Protein AF-D6TUL8-F1 (afdb_monomer_lite)

pLDDT: mean 93.8, std 6.78, range [58.12, 98.88]

Sequence (169 aa):
MTFDVIVQQMNEYRTACGFFTVQETLQHIGSTNTLLDPFSTLISSSAHIGSGNIFYPGVIIEELGEAYISLGNNNRLYANTMILADGGQILIGDANQFGDGGLTIKANTPGSSITIGNGGRYLLGAQILSHSTVLGKGSQILGAITVQDCILTAGADYRNPDPDLRGVF

Secondary structure (DSSP, 8-state):
--HHHHHHHHHHHHHHTTBPPHHHIIIIITTTSEES-TTT-EEBTT-EE-SS-EE-TT-EEEEESS-EEEE-SS-EE-TTEEEEEESSEEEE-SS-EEESS-EEEEE-STT-EEEE-SS-EEESSEEEE-SEEEE-TT-EEESS-EE-S-EEPP-B-TT-SSGGGBPP-

Radius of gyration: 16.08 Å; chains: 1; bounding box: 47×25×44 Å

InterPro domains:
  IPR011004 Trimeric LpxA-like superfamily [SSF51161] (38-151)

Organism: NCBI:txid485913

Foldseek 3Di:
DDPVVVLVVLQVVLVVQQWHRLVRCCVVVVVFEAEPDSSQETAHPQAAEEGHEHDEGNEYHEEADPEYHHAYYNEYAYHQEYAYEHLEYEAAYENEYHEAQHEEEYNRDNQAYEYYYYQEYAYNCEYEYESYEYHAAQRYDYHNYYHYNYYWYHFDHVPPPDNVRGTDD

Structure (mmCIF, N/CA/C/O backbone):
data_AF-D6TUL8-F1
#
_entry.id   AF-D6TUL8-F1
#
loop_
_atom_site.group_PDB
_atom_site.id
_atom_site.type_symbol
_atom_site.label_atom_id
_atom_site.label_alt_id
_atom_site.label_comp_id
_atom_site.label_asym_id
_atom_site.label_entity_id
_atom_site.label_seq_id
_atom_site.pdbx_PDB_ins_code
_atom_site.Cartn_x
_atom_site.Cartn_y
_atom_site.Cartn_z
_atom_site.occupancy
_atom_site.B_iso_or_equiv
_atom_site.auth_seq_id
_atom_site.auth_comp_id
_atom_site.auth_asym_id
_atom_site.auth_atom_id
_atom_site.pdbx_PDB_model_num
ATOM 1 N N . MET A 1 1 ? -28.333 -10.257 16.819 1.00 72.75 1 MET A N 1
ATOM 2 C CA . MET A 1 1 ? -27.588 -9.007 16.563 1.00 72.75 1 MET A CA 1
ATOM 3 C C . MET A 1 1 ? -28.017 -8.509 15.190 1.00 72.75 1 MET A C 1
ATOM 5 O O . MET A 1 1 ? -28.089 -9.338 14.291 1.00 72.75 1 MET A O 1
ATOM 9 N N . THR A 1 2 ? -28.424 -7.246 15.040 1.00 92.62 2 THR A N 1
ATOM 10 C CA . THR A 1 2 ? -28.809 -6.699 13.723 1.00 92.62 2 THR A CA 1
ATOM 11 C C . THR A 1 2 ? -27.559 -6.394 12.897 1.00 92.62 2 THR A C 1
ATOM 13 O O . THR A 1 2 ? -26.473 -6.252 13.459 1.00 92.62 2 THR A O 1
ATOM 16 N N . PHE A 1 3 ? -27.702 -6.294 11.573 1.00 90.19 3 PHE A N 1
ATOM 17 C CA . PHE A 1 3 ? -26.594 -5.933 10.683 1.00 90.19 3 PHE A CA 1
ATOM 18 C C . PHE A 1 3 ? -25.950 -4.601 11.094 1.00 90.19 3 PHE A C 1
ATOM 20 O O . PHE A 1 3 ? -24.732 -4.521 11.206 1.00 90.19 3 PHE A O 1
ATOM 27 N N . ASP A 1 4 ? -26.763 -3.605 11.450 1.00 93.00 4 ASP A N 1
ATOM 28 C CA . ASP A 1 4 ? -26.274 -2.293 11.886 1.00 93.00 4 ASP A CA 1
ATOM 29 C C . ASP A 1 4 ? -25.413 -2.370 13.150 1.00 93.00 4 ASP A C 1
ATOM 31 O O . ASP A 1 4 ? -24.386 -1.704 13.236 1.00 93.00 4 ASP A O 1
ATOM 35 N N . VAL A 1 5 ? -25.780 -3.227 14.111 1.00 95.00 5 VAL A N 1
ATOM 36 C CA . VAL A 1 5 ? -24.983 -3.430 15.332 1.00 95.00 5 VAL A CA 1
ATOM 37 C C . VAL A 1 5 ? -23.638 -4.081 15.004 1.00 95.00 5 VAL A C 1
ATOM 39 O O . VAL A 1 5 ? -22.625 -3.684 15.570 1.00 95.00 5 VAL A O 1
ATOM 42 N N . ILE A 1 6 ? -23.605 -5.033 14.063 1.00 95.25 6 ILE A N 1
ATOM 43 C CA . ILE A 1 6 ? -22.354 -5.666 13.610 1.00 95.25 6 ILE A CA 1
ATOM 44 C C . ILE A 1 6 ? -21.446 -4.629 12.940 1.00 95.25 6 ILE A C 1
ATOM 46 O O . ILE A 1 6 ? -20.255 -4.566 13.241 1.00 95.25 6 ILE A O 1
ATOM 50 N N . VAL A 1 7 ? -22.000 -3.801 12.048 1.00 95.19 7 VAL A N 1
ATOM 51 C CA . VAL A 1 7 ? -21.232 -2.764 11.345 1.00 95.19 7 VAL A CA 1
ATOM 52 C C . VAL A 1 7 ? -20.711 -1.711 12.316 1.00 95.19 7 VAL A C 1
ATOM 54 O O . VAL A 1 7 ? -19.551 -1.317 12.222 1.00 95.19 7 VAL A O 1
ATOM 57 N N . GLN A 1 8 ? -21.533 -1.299 13.280 1.00 96.88 8 GLN A N 1
ATOM 58 C CA . GLN A 1 8 ? -21.132 -0.354 14.314 1.00 96.88 8 GLN A CA 1
ATOM 59 C C . GLN A 1 8 ? -19.979 -0.902 15.164 1.00 96.88 8 GLN A C 1
ATOM 61 O O . GLN A 1 8 ? -18.962 -0.231 15.320 1.00 96.88 8 GLN A O 1
ATOM 66 N N . GLN A 1 9 ? -20.088 -2.144 15.637 1.00 97.12 9 GLN A N 1
ATOM 67 C CA . GLN A 1 9 ? -19.032 -2.794 16.415 1.00 97.12 9 GLN A CA 1
ATOM 68 C C . GLN A 1 9 ? -17.730 -2.943 15.606 1.00 97.12 9 GLN A C 1
ATOM 70 O O . GLN A 1 9 ? -16.638 -2.705 16.114 1.00 97.12 9 GLN A O 1
ATOM 75 N N . MET A 1 10 ? -17.826 -3.290 14.321 1.00 96.75 10 MET A N 1
ATOM 76 C CA . MET A 1 10 ? -16.666 -3.340 13.427 1.00 96.75 10 MET A CA 1
ATOM 77 C C . MET A 1 10 ? -16.016 -1.959 13.257 1.00 96.75 10 MET A C 1
ATOM 79 O O . MET A 1 10 ? -14.793 -1.855 13.266 1.00 96.75 10 MET A O 1
ATOM 83 N N . ASN A 1 11 ? -16.808 -0.896 13.121 1.00 98.25 11 ASN A N 1
ATOM 84 C CA . ASN A 1 11 ? -16.299 0.470 13.021 1.00 98.25 11 ASN A CA 1
ATOM 85 C C . ASN A 1 11 ? -15.572 0.921 14.293 1.00 98.25 11 ASN A C 1
ATOM 87 O O . ASN A 1 11 ? -14.537 1.580 14.202 1.00 98.25 11 ASN A O 1
ATOM 91 N N . GLU A 1 12 ? -16.063 0.527 15.467 1.00 98.31 12 GLU A N 1
ATOM 92 C CA . GLU A 1 12 ? -15.379 0.765 16.743 1.00 98.31 12 GLU A CA 1
ATOM 93 C C . GLU A 1 12 ? -13.999 0.093 16.768 1.00 98.31 12 GLU A C 1
ATOM 95 O O . GLU A 1 12 ? -13.016 0.718 17.157 1.00 98.31 12 GLU A O 1
ATOM 100 N N . TYR A 1 13 ? -13.880 -1.140 16.264 1.00 98.00 13 TYR A N 1
ATOM 101 C CA . TYR A 1 13 ? -12.580 -1.809 16.148 1.00 98.00 13 TYR A CA 1
ATOM 102 C C . TYR A 1 13 ? -11.649 -1.140 15.138 1.00 98.00 13 TYR A C 1
ATOM 104 O O . TYR A 1 13 ? -10.466 -0.966 15.415 1.00 98.00 13 TYR A O 1
ATOM 112 N N . ARG A 1 14 ? -12.175 -0.724 13.982 1.00 98.38 14 ARG A N 1
ATOM 113 C CA . ARG A 1 14 ? -11.385 -0.041 12.946 1.00 98.38 14 ARG A CA 1
ATOM 114 C C . ARG A 1 14 ? -10.811 1.275 13.463 1.00 98.38 14 ARG A C 1
ATOM 116 O O . ARG A 1 14 ? -9.610 1.499 13.347 1.00 98.38 14 ARG A O 1
ATOM 123 N N . THR A 1 15 ? -11.648 2.093 14.092 1.00 98.38 15 THR A N 1
ATOM 124 C CA . THR A 1 15 ? -11.237 3.389 14.652 1.00 98.38 15 THR A CA 1
ATOM 125 C C . THR A 1 15 ? -10.261 3.238 15.816 1.00 98.38 15 THR A C 1
ATOM 127 O O . THR A 1 15 ? -9.291 3.988 15.886 1.00 98.38 15 THR A O 1
ATOM 130 N N . ALA A 1 16 ? -10.437 2.229 16.678 1.00 98.00 16 ALA A N 1
ATOM 131 C CA . ALA A 1 16 ? -9.479 1.917 17.743 1.00 98.00 16 ALA A CA 1
ATOM 132 C C . ALA A 1 16 ? -8.079 1.547 17.212 1.00 98.00 16 ALA A C 1
ATOM 134 O O . ALA A 1 16 ? -7.087 1.748 17.910 1.00 98.00 16 ALA A O 1
ATOM 135 N N . CYS A 1 17 ? -7.996 1.041 15.979 1.00 97.19 17 CYS A N 1
ATOM 136 C CA . CYS A 1 17 ? -6.748 0.732 15.280 1.00 97.19 17 CYS A CA 1
ATOM 137 C C . CYS A 1 17 ? -6.277 1.850 14.325 1.00 97.19 17 CYS A C 1
ATOM 139 O O . CYS A 1 17 ? -5.332 1.638 13.577 1.00 97.19 17 CYS A O 1
ATOM 141 N N . GLY A 1 18 ? -6.915 3.028 14.318 1.00 97.94 18 GLY A N 1
ATOM 142 C CA . GLY A 1 18 ? -6.514 4.152 13.458 1.00 97.94 18 GLY A CA 1
ATOM 143 C C . GLY A 1 18 ? -6.933 4.032 11.985 1.00 97.94 18 GLY A C 1
ATOM 144 O O . GLY A 1 18 ? -6.461 4.797 11.142 1.00 97.94 18 GLY A O 1
ATOM 145 N N . PHE A 1 19 ? -7.821 3.094 11.652 1.00 98.69 19 PHE A N 1
ATOM 146 C CA . PHE A 1 19 ? -8.390 2.956 10.312 1.00 98.69 19 PHE A CA 1
ATOM 147 C C . PHE A 1 19 ? -9.669 3.776 10.152 1.00 98.69 19 PHE A C 1
ATOM 149 O O . PHE A 1 19 ? -10.425 3.974 11.105 1.00 98.69 19 PHE A O 1
ATOM 156 N N . PHE A 1 20 ? -9.976 4.156 8.910 1.00 98.56 20 PHE A N 1
ATOM 157 C CA . PHE A 1 20 ? -11.312 4.630 8.556 1.00 98.56 20 PHE A CA 1
ATOM 158 C C . PHE A 1 20 ? -12.377 3.575 8.884 1.00 98.56 20 PHE A C 1
ATOM 160 O O . PHE A 1 20 ? -12.184 2.378 8.636 1.00 98.56 20 PHE A O 1
ATOM 167 N N . THR A 1 21 ? -13.550 4.014 9.339 1.00 98.50 21 THR A N 1
ATOM 168 C CA . THR A 1 21 ? -14.778 3.201 9.323 1.00 98.50 21 THR A CA 1
ATOM 169 C C . THR A 1 21 ? -15.127 2.751 7.899 1.00 98.50 21 THR A C 1
ATOM 171 O O . THR A 1 21 ? -14.579 3.254 6.913 1.00 98.50 21 THR A O 1
ATOM 174 N N . VAL A 1 22 ? -16.059 1.809 7.743 1.00 97.81 22 VAL A N 1
ATOM 175 C CA . VAL A 1 22 ? -16.507 1.391 6.399 1.00 97.81 22 VAL A CA 1
ATOM 176 C C . VAL A 1 22 ? -17.132 2.559 5.628 1.00 97.81 22 VAL A C 1
ATOM 178 O O . VAL A 1 22 ? -16.857 2.739 4.441 1.00 97.81 22 VAL A O 1
ATOM 181 N N . GLN A 1 23 ? -17.922 3.391 6.306 1.00 97.00 23 GLN A N 1
ATOM 182 C CA . GLN A 1 23 ? -18.573 4.570 5.736 1.00 97.00 23 GLN A CA 1
ATOM 183 C C . GLN A 1 23 ? -17.542 5.616 5.306 1.00 97.00 23 GLN A C 1
ATOM 185 O O . GLN A 1 23 ? -17.596 6.093 4.175 1.00 97.00 23 GLN A O 1
ATOM 190 N N . GLU A 1 24 ? -16.571 5.926 6.165 1.00 98.06 24 GLU A N 1
ATOM 191 C CA . GLU A 1 24 ? -15.481 6.850 5.840 1.00 98.06 24 GLU A CA 1
ATOM 192 C C . GLU A 1 24 ? -14.610 6.319 4.698 1.00 98.06 24 GLU A C 1
ATOM 194 O O . GLU A 1 24 ? -14.243 7.080 3.808 1.00 98.06 24 GLU A O 1
ATOM 199 N N . THR A 1 25 ? -14.340 5.011 4.655 1.00 98.25 25 THR A N 1
ATOM 200 C CA . THR A 1 25 ? -13.596 4.388 3.548 1.00 98.25 25 THR A CA 1
ATOM 201 C C . THR A 1 25 ? -14.329 4.618 2.222 1.00 98.25 25 THR A C 1
ATOM 203 O O . THR A 1 25 ? -13.731 5.058 1.241 1.00 98.25 25 THR A O 1
ATOM 206 N N . LEU A 1 26 ? -15.646 4.399 2.182 1.00 97.75 26 LEU A N 1
ATOM 207 C CA . LEU A 1 26 ? -16.464 4.670 0.995 1.00 97.75 26 LEU A CA 1
ATOM 208 C C . LEU A 1 26 ? -16.513 6.162 0.634 1.00 97.75 26 LEU A C 1
ATOM 210 O O . LEU A 1 26 ? -16.431 6.506 -0.543 1.00 97.75 26 LEU A O 1
ATOM 214 N N . GLN A 1 27 ? -16.628 7.046 1.625 1.00 97.31 27 GLN A N 1
ATOM 215 C CA . GLN A 1 27 ? -16.751 8.486 1.408 1.00 97.31 27 GLN A CA 1
ATOM 216 C C . GLN A 1 27 ? -15.432 9.128 0.952 1.00 97.31 27 GLN A C 1
ATOM 218 O O . GLN A 1 27 ? -15.410 9.880 -0.025 1.00 97.31 27 GLN A O 1
ATOM 223 N N . HIS A 1 28 ? -14.331 8.842 1.645 1.00 96.69 28 HIS A N 1
ATOM 224 C CA . HIS A 1 28 ? -13.034 9.471 1.403 1.00 96.69 28 HIS A CA 1
ATOM 225 C C . HIS A 1 28 ? -12.252 8.779 0.289 1.00 96.69 28 HIS A C 1
ATOM 227 O O . HIS A 1 28 ? -11.661 9.458 -0.545 1.00 96.69 28 HIS A O 1
ATOM 233 N N . ILE A 1 29 ? -12.279 7.444 0.235 1.00 98.19 29 ILE A N 1
ATOM 234 C CA . ILE A 1 29 ? -11.512 6.676 -0.754 1.00 98.19 29 ILE A CA 1
ATOM 235 C C . ILE A 1 29 ? -12.395 6.304 -1.943 1.00 98.19 29 ILE A C 1
ATOM 237 O O . ILE A 1 29 ? -12.026 6.558 -3.090 1.00 98.19 29 ILE A O 1
ATOM 241 N N . GLY A 1 30 ? -13.582 5.753 -1.683 1.00 97.44 30 GLY A N 1
ATOM 242 C CA . GLY A 1 30 ? -14.505 5.271 -2.718 1.00 97.44 30 GLY A CA 1
ATOM 243 C C . GLY A 1 30 ? -15.099 6.354 -3.627 1.00 97.44 30 GLY A C 1
ATOM 244 O O . GLY A 1 30 ? -15.585 6.037 -4.708 1.00 97.44 30 GLY A O 1
ATOM 245 N N . SER A 1 31 ? -15.035 7.634 -3.245 1.00 97.06 31 SER A N 1
ATOM 246 C CA . SER A 1 31 ? -15.509 8.747 -4.083 1.00 97.06 31 SER A CA 1
ATOM 247 C C . SER A 1 31 ? -14.638 9.003 -5.318 1.00 97.06 31 SER A C 1
ATOM 249 O O . SER A 1 31 ? -15.126 9.542 -6.310 1.00 97.06 31 SER A O 1
ATOM 251 N N . THR A 1 32 ? -13.361 8.609 -5.277 1.00 98.25 32 THR A N 1
ATOM 252 C CA . THR A 1 32 ? -12.398 8.800 -6.379 1.00 98.25 32 THR A CA 1
ATOM 253 C C . THR A 1 32 ? -11.690 7.512 -6.801 1.00 98.25 32 THR A C 1
ATOM 255 O O . THR A 1 32 ? -10.952 7.514 -7.787 1.00 98.25 32 THR A O 1
ATOM 258 N N . ASN A 1 33 ? -11.924 6.404 -6.095 1.00 98.75 33 ASN A N 1
ATOM 259 C CA . ASN A 1 33 ? -11.300 5.106 -6.332 1.00 98.75 33 ASN A CA 1
ATOM 260 C C . ASN A 1 33 ? -12.347 3.989 -6.392 1.00 98.75 33 ASN A C 1
ATOM 262 O O . ASN A 1 33 ? -13.460 4.121 -5.892 1.00 98.75 33 ASN A O 1
ATOM 266 N N . THR A 1 34 ? -11.974 2.847 -6.968 1.00 98.75 34 THR A N 1
ATOM 267 C CA . THR A 1 34 ? -12.827 1.652 -6.984 1.00 98.75 34 THR A CA 1
ATOM 268 C C . THR A 1 34 ? -12.480 0.741 -5.810 1.00 98.75 34 THR A C 1
ATOM 270 O O . THR A 1 34 ? -11.392 0.167 -5.767 1.00 98.75 34 THR A O 1
ATOM 273 N N . LEU A 1 35 ? -13.422 0.571 -4.882 1.00 98.38 35 LEU A N 1
ATOM 274 C CA . LEU A 1 35 ? -13.336 -0.370 -3.763 1.00 98.38 35 LEU A CA 1
ATOM 275 C C . LEU A 1 35 ? -14.216 -1.586 -4.066 1.00 98.38 35 LEU A C 1
ATOM 277 O O . LEU A 1 35 ? -15.439 -1.464 -4.096 1.00 98.38 35 LEU A O 1
ATOM 281 N N . LEU A 1 36 ? -13.612 -2.753 -4.301 1.00 98.12 36 LEU A N 1
ATOM 282 C CA . LEU A 1 36 ? -14.381 -3.968 -4.610 1.00 98.12 36 LEU A CA 1
ATOM 283 C C . LEU A 1 36 ? -14.981 -4.627 -3.361 1.00 98.12 36 LEU A C 1
ATOM 285 O O . LEU A 1 36 ? -15.992 -5.315 -3.464 1.00 98.12 36 LEU A O 1
ATOM 289 N N . ASP A 1 37 ? -14.371 -4.403 -2.197 1.00 97.56 37 ASP A N 1
ATOM 290 C CA . ASP A 1 37 ? -14.884 -4.837 -0.900 1.00 97.56 37 ASP A CA 1
ATOM 291 C C . ASP A 1 37 ? -14.429 -3.862 0.207 1.00 97.56 37 ASP A C 1
ATOM 293 O O . ASP A 1 37 ? -13.311 -3.974 0.728 1.00 97.56 37 ASP A O 1
ATOM 297 N N . PRO A 1 38 ? -15.268 -2.875 0.570 1.00 96.25 38 PRO A N 1
ATOM 298 C CA . PRO A 1 38 ? -14.943 -1.903 1.612 1.00 96.25 38 PRO A CA 1
ATOM 299 C C . PRO A 1 38 ? -14.957 -2.505 3.027 1.00 96.25 38 PRO A C 1
ATOM 301 O O . PRO A 1 38 ? -14.414 -1.890 3.940 1.00 96.25 38 PRO A O 1
ATOM 304 N N . PHE A 1 39 ? -15.552 -3.688 3.233 1.00 96.62 39 PHE A N 1
ATOM 305 C CA . PHE A 1 39 ? -15.595 -4.333 4.549 1.00 96.62 39 PHE A CA 1
ATOM 306 C C . PHE A 1 39 ? -14.248 -4.964 4.914 1.00 96.62 39 PHE A C 1
ATOM 308 O O . PHE A 1 39 ? -13.844 -4.903 6.075 1.00 96.62 39 PHE A O 1
ATOM 315 N N . SER A 1 40 ? -13.532 -5.527 3.933 1.00 97.12 40 SER A N 1
ATOM 316 C CA . SER A 1 40 ? -12.211 -6.141 4.147 1.00 97.12 40 SER A CA 1
ATOM 317 C C . SER A 1 40 ? -11.026 -5.213 3.882 1.00 97.12 40 SER A C 1
ATOM 319 O O . SER A 1 40 ? -9.912 -5.526 4.295 1.00 97.12 40 SER A O 1
ATOM 321 N N . THR A 1 41 ? -11.239 -4.081 3.209 1.00 98.06 41 THR A N 1
ATOM 322 C CA . THR A 1 41 ? -10.181 -3.093 2.965 1.00 98.06 41 THR A CA 1
ATOM 323 C C . THR A 1 41 ? -9.943 -2.257 4.224 1.00 98.06 41 THR A C 1
ATOM 325 O O . THR A 1 41 ? -10.891 -1.707 4.787 1.00 98.06 41 THR A O 1
ATOM 328 N N . LEU A 1 42 ? -8.691 -2.139 4.665 1.00 98.69 42 LEU A N 1
ATOM 329 C CA . LEU A 1 42 ? -8.270 -1.331 5.816 1.00 98.69 42 LEU A CA 1
ATOM 330 C C . LEU A 1 42 ? -7.311 -0.242 5.334 1.00 98.69 42 LEU A C 1
ATOM 332 O O . LEU A 1 42 ? -6.304 -0.546 4.704 1.00 98.69 42 LEU A O 1
ATOM 336 N N . ILE A 1 43 ? -7.639 1.023 5.592 1.00 98.69 43 ILE A N 1
ATOM 337 C CA . ILE A 1 43 ? -6.812 2.176 5.217 1.00 98.69 43 ILE A CA 1
ATOM 338 C C . ILE A 1 43 ? -6.755 3.109 6.424 1.00 98.69 43 ILE A C 1
ATOM 340 O O . ILE A 1 43 ? -7.807 3.488 6.950 1.00 98.69 43 ILE A O 1
ATOM 344 N N . SER A 1 44 ? -5.545 3.434 6.885 1.00 98.69 44 SER A N 1
ATOM 345 C CA . SER A 1 44 ? -5.337 4.384 7.981 1.00 98.69 44 SER A CA 1
ATOM 346 C C . SER A 1 44 ? -5.937 5.739 7.637 1.00 98.69 44 SER A C 1
ATOM 348 O O . SER A 1 44 ? -5.835 6.201 6.501 1.00 98.69 44 SER A O 1
ATOM 350 N N . SER A 1 45 ? -6.547 6.398 8.622 1.00 97.88 45 SER A N 1
ATOM 351 C CA . SER A 1 45 ? -7.258 7.660 8.390 1.00 97.88 45 SER A CA 1
ATOM 352 C C . SER A 1 45 ? -6.354 8.818 7.943 1.00 97.88 45 SER A C 1
ATOM 354 O O . SER A 1 45 ? -6.840 9.811 7.408 1.00 97.88 45 SER A O 1
ATOM 356 N N . SER A 1 46 ? -5.046 8.704 8.178 1.00 97.62 46 SER A N 1
ATOM 357 C CA . SER A 1 46 ? -4.009 9.672 7.804 1.00 97.62 46 SER A CA 1
ATOM 358 C C . SER A 1 46 ? -3.287 9.343 6.489 1.00 97.62 46 SER A C 1
ATOM 360 O O . SER A 1 46 ? -2.536 10.186 5.992 1.00 97.62 46 SER A O 1
ATOM 362 N N . ALA A 1 47 ? -3.545 8.174 5.889 1.00 98.31 47 ALA A N 1
ATOM 363 C CA . ALA A 1 47 ? -2.876 7.757 4.663 1.00 98.31 47 ALA A CA 1
ATOM 364 C C . ALA A 1 47 ? -3.304 8.629 3.475 1.00 98.31 47 ALA A C 1
ATOM 366 O O . ALA A 1 47 ? -4.486 8.924 3.275 1.00 98.31 47 ALA A O 1
ATOM 367 N N . HIS A 1 48 ? -2.339 9.010 2.639 1.00 98.56 48 HIS A N 1
ATOM 368 C CA . HIS A 1 48 ? -2.586 9.871 1.486 1.00 98.56 48 HIS A CA 1
ATOM 369 C C . HIS A 1 48 ? -2.809 9.017 0.243 1.00 98.56 48 HIS A C 1
ATOM 371 O O . HIS A 1 48 ? -1.874 8.444 -0.312 1.00 98.56 48 HIS A O 1
ATOM 377 N N . ILE A 1 49 ? -4.060 8.926 -0.200 1.00 98.69 49 ILE A N 1
ATOM 378 C CA . ILE A 1 49 ? -4.455 8.075 -1.323 1.00 98.69 49 ILE A CA 1
ATOM 379 C C . ILE A 1 49 ? -4.858 8.944 -2.513 1.00 98.69 49 ILE A C 1
ATOM 381 O O . ILE A 1 49 ? -5.753 9.783 -2.412 1.00 98.69 49 ILE A O 1
ATOM 385 N N . GLY A 1 50 ? -4.200 8.729 -3.651 1.00 98.62 50 GLY A N 1
ATOM 386 C CA . GLY A 1 50 ? -4.551 9.329 -4.930 1.00 98.62 50 GLY A CA 1
ATOM 387 C C . GLY A 1 50 ? -5.876 8.806 -5.493 1.00 98.62 50 GLY A C 1
ATOM 388 O O . GLY A 1 50 ? -6.658 8.128 -4.828 1.00 98.62 50 GLY A O 1
ATOM 389 N N . SER A 1 51 ? -6.123 9.109 -6.762 1.00 98.81 51 SER A N 1
ATOM 390 C CA . SER A 1 51 ? -7.382 8.820 -7.458 1.00 98.81 51 SER A CA 1
ATOM 391 C C . SER A 1 51 ? -7.245 7.725 -8.520 1.00 98.81 51 SER A C 1
ATOM 393 O O . SER A 1 51 ? -6.150 7.421 -8.997 1.00 98.81 51 SER A O 1
ATOM 395 N N . GLY A 1 52 ? -8.367 7.121 -8.914 1.00 98.75 52 GLY A N 1
ATOM 396 C CA . GLY A 1 52 ? -8.419 6.098 -9.963 1.00 98.75 52 GLY A CA 1
ATOM 397 C C . GLY A 1 52 ? -7.794 4.755 -9.575 1.00 98.75 52 GLY A C 1
ATOM 398 O O . GLY A 1 52 ? -7.656 3.876 -10.425 1.00 98.75 52 GLY A O 1
ATOM 399 N N . ASN A 1 53 ? -7.410 4.573 -8.311 1.00 98.88 53 ASN A N 1
ATOM 400 C CA . ASN A 1 53 ? -6.891 3.309 -7.811 1.00 98.88 53 ASN A CA 1
ATOM 401 C C . ASN A 1 53 ? -8.000 2.249 -7.750 1.00 98.88 53 ASN A C 1
ATOM 403 O O . ASN A 1 53 ? -9.187 2.556 -7.595 1.00 98.88 53 ASN A O 1
ATOM 407 N N . ILE A 1 54 ? -7.602 0.982 -7.844 1.00 98.81 54 ILE A N 1
ATOM 408 C CA . ILE A 1 54 ? -8.494 -0.169 -7.689 1.00 98.81 54 ILE A CA 1
ATOM 409 C C . ILE A 1 54 ? -7.989 -1.022 -6.532 1.00 98.81 54 ILE A C 1
ATOM 411 O O . ILE A 1 54 ? -6.878 -1.554 -6.592 1.00 98.81 54 ILE A O 1
ATOM 415 N N . PHE A 1 55 ? -8.839 -1.190 -5.524 1.00 98.69 55 PHE A N 1
ATOM 416 C CA . PHE A 1 55 ? -8.575 -1.993 -4.337 1.00 98.69 55 PHE A CA 1
ATOM 417 C C . PHE A 1 55 ? -9.400 -3.276 -4.387 1.00 98.69 55 PHE A C 1
ATOM 419 O O . PHE A 1 55 ? -10.635 -3.250 -4.402 1.00 98.69 55 PHE A O 1
ATOM 426 N N . TYR A 1 56 ? -8.704 -4.405 -4.434 1.00 98.50 56 TYR A N 1
ATOM 427 C CA . TYR A 1 56 ? -9.300 -5.725 -4.276 1.00 98.50 56 TYR A CA 1
ATOM 428 C C . TYR A 1 56 ? -9.518 -6.059 -2.791 1.00 98.50 56 TYR A C 1
ATOM 430 O O . TYR A 1 56 ? -8.975 -5.374 -1.924 1.00 98.50 56 TYR A O 1
ATOM 438 N N . PRO A 1 57 ? -10.296 -7.111 -2.480 1.00 97.62 57 PRO A N 1
ATOM 439 C CA . PRO A 1 57 ? -10.552 -7.508 -1.098 1.00 97.62 57 PRO A CA 1
ATOM 440 C C . PRO A 1 57 ? -9.271 -7.778 -0.295 1.00 97.62 57 PRO A C 1
ATOM 442 O O . PRO A 1 57 ? -8.313 -8.352 -0.815 1.00 97.62 57 PRO A O 1
ATOM 445 N N . GLY A 1 58 ? -9.273 -7.400 0.983 1.00 97.12 58 GLY A N 1
ATOM 446 C CA . GLY A 1 58 ? -8.173 -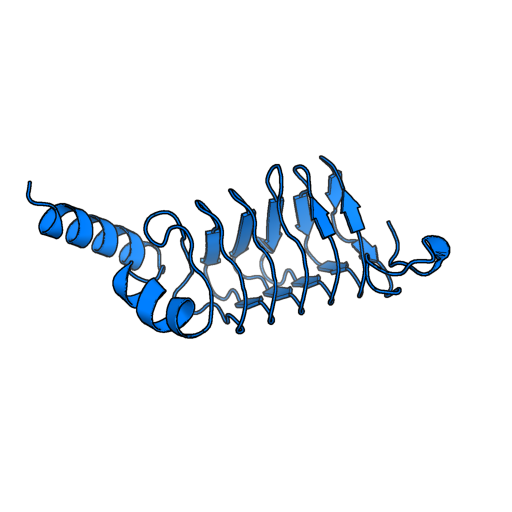7.662 1.917 1.00 97.12 58 GLY A CA 1
ATOM 447 C C . GLY A 1 58 ? -6.916 -6.812 1.705 1.00 97.12 58 GLY A C 1
ATOM 448 O O . GLY A 1 58 ? -5.843 -7.203 2.160 1.00 97.12 58 GLY A O 1
ATOM 449 N N . VAL A 1 59 ? -7.007 -5.685 0.993 1.00 98.56 59 VAL A N 1
ATOM 450 C CA . VAL A 1 59 ? -5.906 -4.711 0.938 1.00 98.56 59 VAL A CA 1
ATOM 451 C C . VAL A 1 59 ? -5.802 -3.964 2.269 1.00 98.56 59 VAL A C 1
ATOM 453 O O . VAL A 1 59 ? -6.809 -3.496 2.804 1.00 98.56 59 VAL A O 1
ATOM 456 N N . ILE A 1 60 ? -4.575 -3.831 2.775 1.00 98.75 60 ILE A N 1
ATOM 457 C CA . ILE A 1 60 ? -4.262 -3.123 4.020 1.00 98.75 60 ILE A CA 1
ATOM 458 C C . ILE A 1 60 ? -3.232 -2.030 3.729 1.00 98.75 60 ILE A C 1
ATOM 460 O O . ILE A 1 60 ? -2.164 -2.312 3.181 1.00 98.75 60 ILE A O 1
ATOM 464 N N . ILE A 1 61 ? -3.551 -0.796 4.111 1.00 98.75 61 ILE A N 1
ATOM 465 C CA . ILE A 1 61 ? -2.639 0.349 4.140 1.00 98.75 61 ILE A CA 1
ATOM 466 C C . ILE A 1 61 ? -2.637 0.892 5.565 1.00 98.75 61 ILE A C 1
ATOM 468 O O . ILE A 1 61 ? -3.640 1.447 6.012 1.00 98.75 61 ILE A O 1
ATOM 472 N N . GLU A 1 62 ? -1.530 0.704 6.273 1.00 98.44 62 GLU A N 1
ATOM 473 C CA . GLU A 1 62 ? -1.440 0.938 7.712 1.00 98.44 62 GLU A CA 1
ATOM 474 C C . GLU A 1 62 ? -0.269 1.859 8.064 1.00 98.44 62 GLU A C 1
ATOM 476 O O . GLU A 1 62 ? 0.888 1.571 7.759 1.00 98.44 62 GLU A O 1
ATOM 481 N N . GLU A 1 63 ? -0.584 2.966 8.727 1.00 97.75 63 GLU A N 1
ATOM 482 C CA . GLU A 1 63 ? 0.365 3.891 9.341 1.00 97.75 63 GLU A CA 1
ATOM 483 C C . GLU A 1 63 ? 0.321 3.741 10.864 1.00 97.75 63 GLU A C 1
ATOM 485 O O . GLU A 1 63 ? -0.746 3.846 11.473 1.00 97.75 63 GLU A O 1
ATOM 490 N N . LEU A 1 64 ? 1.488 3.532 11.477 1.00 94.81 64 LEU A N 1
ATOM 491 C CA . LEU A 1 64 ? 1.682 3.435 12.923 1.00 94.81 64 LEU A CA 1
ATOM 492 C C . LEU A 1 64 ? 2.733 4.451 13.397 1.00 94.81 64 LEU A C 1
ATOM 494 O O . LEU A 1 64 ? 3.760 4.667 12.751 1.00 94.81 64 LEU A O 1
ATOM 498 N N . GLY A 1 65 ? 2.491 5.076 14.551 1.00 89.00 65 GLY A N 1
ATOM 499 C CA . GLY A 1 65 ? 3.383 6.107 15.094 1.00 89.00 65 GLY A CA 1
ATOM 500 C C . GLY A 1 65 ? 3.454 7.354 14.203 1.00 89.00 65 GLY A C 1
ATOM 501 O O . GLY A 1 65 ? 2.454 7.766 13.624 1.00 89.00 65 GLY A O 1
ATOM 502 N N . GLU A 1 66 ? 4.639 7.957 14.081 1.00 89.88 66 GLU A N 1
ATOM 503 C CA . GLU A 1 66 ? 4.895 9.099 13.180 1.00 89.88 66 GLU A CA 1
ATOM 504 C C . GLU A 1 66 ? 5.187 8.641 11.735 1.00 89.88 66 GLU A C 1
ATOM 506 O O . GLU A 1 66 ? 6.099 9.141 11.076 1.00 89.88 66 GLU A O 1
ATOM 511 N N . ALA A 1 67 ? 4.457 7.631 11.256 1.00 96.38 67 ALA A N 1
ATOM 512 C CA . ALA A 1 67 ? 4.610 7.097 9.909 1.00 96.38 67 ALA A CA 1
ATOM 513 C C . ALA A 1 67 ? 3.911 7.950 8.841 1.00 96.38 67 ALA A C 1
ATOM 515 O O . ALA A 1 67 ? 3.001 8.725 9.129 1.00 96.38 67 ALA A O 1
ATOM 516 N N . TYR A 1 68 ? 4.324 7.762 7.585 1.00 97.12 68 TYR A N 1
ATOM 517 C CA . TYR A 1 68 ? 3.695 8.397 6.429 1.00 97.12 68 TYR A CA 1
ATOM 518 C C . TYR A 1 68 ? 3.665 7.471 5.212 1.00 97.12 68 TYR A C 1
ATOM 520 O O . TYR A 1 68 ? 4.693 6.965 4.766 1.00 97.12 68 TYR A O 1
ATOM 528 N N . ILE A 1 69 ? 2.496 7.313 4.611 1.00 98.69 69 ILE A N 1
ATOM 529 C CA . ILE A 1 69 ? 2.235 6.582 3.382 1.00 98.69 69 ILE A CA 1
ATOM 530 C C . ILE A 1 69 ? 1.540 7.524 2.404 1.00 98.69 69 ILE A C 1
ATOM 532 O O . ILE A 1 69 ? 0.481 8.093 2.678 1.00 98.69 69 ILE A O 1
ATOM 536 N N . SER A 1 70 ? 2.118 7.625 1.210 1.00 98.75 70 SER A N 1
ATOM 537 C CA . SER A 1 70 ? 1.470 8.229 0.052 1.00 98.75 70 SER A CA 1
ATOM 538 C C . SER A 1 70 ? 1.413 7.228 -1.091 1.00 98.75 70 SER A C 1
ATOM 540 O O . SER A 1 70 ? 2.429 6.646 -1.472 1.00 98.75 70 SER A O 1
ATOM 542 N N . LEU A 1 71 ? 0.213 7.025 -1.627 1.00 98.81 71 LEU A N 1
ATOM 543 C CA . LEU A 1 71 ? -0.067 6.209 -2.798 1.00 98.81 71 LEU A CA 1
ATOM 544 C C . LEU A 1 71 ? -0.580 7.118 -3.911 1.00 98.81 71 LEU A C 1
ATOM 546 O O . LEU A 1 71 ? -1.600 7.781 -3.745 1.00 98.81 71 LEU A O 1
ATOM 550 N N . GLY A 1 72 ? 0.098 7.114 -5.055 1.00 98.81 72 GLY A N 1
ATOM 551 C CA . GLY A 1 72 ? -0.297 7.871 -6.235 1.00 98.81 72 GLY A CA 1
ATOM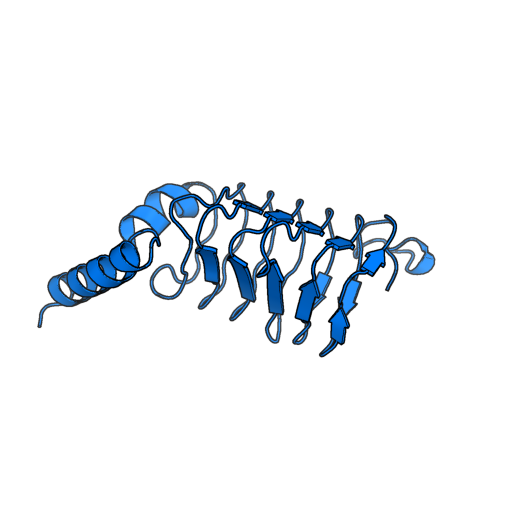 552 C C . GLY A 1 72 ? -1.596 7.380 -6.882 1.00 98.81 72 GLY A C 1
ATOM 553 O O . GLY A 1 72 ? -2.447 6.724 -6.278 1.00 98.81 72 GLY A O 1
ATOM 554 N N . ASN A 1 73 ? -1.763 7.712 -8.155 1.00 98.81 73 ASN A N 1
ATOM 555 C CA . ASN A 1 73 ? -2.990 7.492 -8.908 1.00 98.81 73 ASN A CA 1
ATOM 556 C C . ASN A 1 73 ? -2.949 6.203 -9.731 1.00 98.81 73 ASN A C 1
ATOM 558 O O . ASN A 1 73 ? -1.892 5.748 -10.167 1.00 98.81 73 ASN A O 1
ATOM 562 N N . ASN A 1 74 ? -4.126 5.684 -10.076 1.00 98.75 74 ASN A N 1
ATOM 563 C CA . ASN A 1 74 ? -4.306 4.606 -11.056 1.00 98.75 74 ASN A CA 1
ATOM 564 C C . ASN A 1 74 ? -3.541 3.304 -10.742 1.00 98.75 74 ASN A C 1
ATOM 566 O O . ASN A 1 74 ? -3.266 2.512 -11.645 1.00 98.75 74 ASN A O 1
ATOM 570 N N . ASN A 1 75 ? -3.181 3.071 -9.482 1.00 98.81 75 ASN A N 1
ATOM 571 C CA . ASN A 1 75 ? -2.574 1.827 -9.032 1.00 98.81 75 ASN A CA 1
ATOM 572 C C . ASN A 1 75 ? -3.631 0.724 -8.914 1.00 98.81 75 ASN A C 1
ATOM 574 O O . ASN A 1 75 ? -4.799 0.967 -8.601 1.00 98.81 75 ASN A O 1
ATOM 578 N N . ARG A 1 76 ? -3.206 -0.521 -9.124 1.00 98.69 76 ARG A N 1
ATOM 579 C CA . ARG A 1 76 ? -4.043 -1.704 -8.915 1.00 98.69 76 ARG A CA 1
ATOM 580 C C . ARG A 1 76 ? -3.462 -2.544 -7.790 1.00 98.69 76 ARG A C 1
ATOM 582 O O . ARG A 1 76 ? -2.372 -3.090 -7.938 1.00 98.69 76 ARG A O 1
ATOM 589 N N . LEU A 1 77 ? -4.204 -2.645 -6.694 1.00 98.69 77 LEU A N 1
ATOM 590 C CA . LEU A 1 77 ? -3.830 -3.399 -5.506 1.00 98.69 77 LEU A CA 1
ATOM 591 C C . LEU A 1 77 ? -4.693 -4.653 -5.461 1.00 98.69 77 LEU A C 1
ATOM 593 O O . LEU A 1 77 ? -5.875 -4.586 -5.125 1.00 98.69 77 LEU A O 1
ATOM 597 N N . TYR A 1 78 ? -4.118 -5.785 -5.858 1.00 98.38 78 TYR A N 1
ATOM 598 C CA . TYR A 1 78 ? -4.778 -7.084 -5.785 1.00 98.38 78 TYR A CA 1
ATOM 599 C C . TYR A 1 78 ? -4.867 -7.585 -4.341 1.00 98.38 78 TYR A C 1
ATOM 601 O O . TYR A 1 78 ? -4.239 -7.039 -3.430 1.00 98.38 78 TYR A O 1
ATOM 609 N N . ALA A 1 79 ? -5.659 -8.641 -4.152 1.00 96.75 79 ALA A N 1
ATOM 610 C CA . ALA A 1 79 ? -5.984 -9.166 -2.837 1.00 96.75 79 ALA A CA 1
ATOM 611 C C . ALA A 1 79 ? -4.738 -9.478 -1.996 1.00 96.75 79 ALA A C 1
ATOM 613 O O . ALA A 1 79 ? -3.728 -9.961 -2.517 1.00 96.75 79 ALA A O 1
ATOM 614 N N . ASN A 1 80 ? -4.848 -9.220 -0.691 1.00 93.38 80 ASN A N 1
ATOM 615 C CA . ASN A 1 80 ? -3.790 -9.420 0.305 1.00 93.38 80 ASN A CA 1
ATOM 616 C C . ASN A 1 80 ? -2.508 -8.605 0.042 1.00 93.38 80 ASN A C 1
ATOM 618 O O . ASN A 1 80 ? -1.414 -9.013 0.435 1.00 93.38 80 ASN A O 1
ATOM 622 N N . THR A 1 81 ? -2.622 -7.460 -0.636 1.00 98.31 81 THR A N 1
ATOM 623 C CA . THR A 1 81 ? -1.552 -6.455 -0.651 1.00 98.31 81 THR A CA 1
ATOM 624 C C . THR A 1 81 ? -1.532 -5.741 0.698 1.00 98.31 81 THR A C 1
ATOM 626 O O . THR A 1 81 ? -2.533 -5.140 1.085 1.00 98.31 81 THR A O 1
ATOM 629 N N . MET A 1 82 ? -0.397 -5.784 1.392 1.00 98.38 82 MET A N 1
ATOM 630 C CA . MET A 1 82 ? -0.183 -5.090 2.660 1.00 98.38 82 MET A CA 1
ATOM 631 C C . MET A 1 82 ? 0.935 -4.058 2.516 1.00 98.38 82 MET A C 1
ATOM 633 O O . MET A 1 82 ? 2.055 -4.397 2.128 1.00 98.38 82 MET A O 1
ATOM 637 N N . ILE A 1 83 ? 0.630 -2.812 2.860 1.00 98.50 83 ILE A N 1
ATOM 638 C CA . ILE A 1 83 ? 1.563 -1.686 2.886 1.00 98.50 83 ILE A CA 1
ATOM 639 C C . ILE A 1 83 ? 1.538 -1.135 4.307 1.00 98.50 83 ILE A C 1
ATOM 641 O O . ILE A 1 83 ? 0.506 -0.644 4.752 1.00 98.50 83 ILE A O 1
ATOM 645 N N . LEU A 1 84 ? 2.654 -1.247 5.020 1.00 97.94 84 LEU A N 1
ATOM 646 C CA . LEU A 1 84 ? 2.742 -0.857 6.422 1.00 97.94 84 LEU A CA 1
ATOM 647 C C . LEU A 1 84 ? 3.953 0.038 6.653 1.00 97.94 84 LEU A C 1
ATOM 649 O O . LEU A 1 84 ? 5.084 -0.328 6.327 1.00 97.94 84 LEU A O 1
ATOM 653 N N . ALA A 1 85 ? 3.716 1.184 7.273 1.00 97.31 85 ALA A N 1
ATOM 654 C CA . ALA A 1 85 ? 4.752 2.070 7.768 1.00 97.31 85 ALA A CA 1
ATOM 655 C C . ALA A 1 85 ? 4.606 2.211 9.288 1.00 97.31 85 ALA A C 1
ATOM 657 O O . ALA A 1 85 ? 3.520 2.496 9.781 1.00 97.31 85 ALA A O 1
ATOM 658 N N . ASP A 1 86 ? 5.699 2.006 10.022 1.00 95.19 86 ASP A N 1
ATOM 659 C CA . ASP A 1 86 ? 5.763 2.150 11.481 1.00 95.19 86 ASP A CA 1
ATOM 660 C C . ASP A 1 86 ? 6.984 3.003 11.839 1.00 95.19 86 ASP A C 1
ATOM 662 O O . ASP A 1 86 ? 8.131 2.560 11.716 1.00 95.19 86 ASP A O 1
ATOM 666 N N . GLY A 1 87 ? 6.732 4.280 12.145 1.00 92.31 87 GLY A N 1
ATOM 667 C CA . GLY A 1 87 ? 7.764 5.316 12.295 1.00 92.31 87 GLY A CA 1
ATOM 668 C C . GLY A 1 87 ? 8.614 5.576 11.037 1.00 92.31 87 GLY A C 1
ATOM 669 O O . GLY A 1 87 ? 9.669 6.210 11.127 1.00 92.31 87 GLY A O 1
ATOM 670 N N . GLY A 1 88 ? 8.196 5.052 9.883 1.00 94.81 88 GLY A N 1
ATOM 671 C CA . GLY A 1 88 ? 8.872 5.167 8.592 1.00 94.81 88 GLY A CA 1
ATOM 672 C C . GLY A 1 88 ? 7.995 5.806 7.517 1.00 94.81 88 GLY A C 1
ATOM 673 O O . GLY A 1 88 ? 6.844 6.173 7.755 1.00 94.81 88 GLY A O 1
ATOM 674 N N . GLN A 1 89 ? 8.541 5.920 6.309 1.00 96.75 89 GLN A N 1
ATOM 675 C CA . GLN A 1 89 ? 7.874 6.537 5.170 1.00 96.75 89 GLN A CA 1
ATOM 676 C C . GLN A 1 89 ? 7.798 5.596 3.965 1.00 96.75 89 GLN A C 1
ATOM 678 O O . GLN A 1 89 ? 8.793 4.986 3.578 1.00 96.75 89 GLN A O 1
ATOM 683 N N . ILE A 1 90 ? 6.634 5.531 3.318 1.00 98.44 90 ILE A N 1
ATOM 684 C CA . ILE A 1 90 ? 6.435 4.844 2.040 1.00 98.44 90 ILE A CA 1
ATOM 685 C C . ILE A 1 90 ? 5.839 5.827 1.030 1.00 98.44 90 ILE A C 1
ATOM 687 O O . ILE A 1 90 ? 4.747 6.356 1.223 1.00 98.44 90 ILE A O 1
ATOM 691 N N . LEU A 1 91 ? 6.549 6.060 -0.070 1.00 98.56 91 LEU A N 1
ATOM 692 C CA . LEU A 1 91 ? 6.110 6.903 -1.178 1.00 98.56 91 LEU A CA 1
ATOM 693 C C . LEU A 1 91 ? 5.944 6.042 -2.423 1.00 98.56 91 LEU A C 1
ATOM 695 O O . LEU A 1 91 ? 6.918 5.494 -2.930 1.00 98.56 91 LEU A O 1
ATOM 699 N N . ILE A 1 92 ? 4.722 5.923 -2.925 1.00 98.69 92 ILE A N 1
ATOM 700 C CA . ILE A 1 92 ? 4.399 5.119 -4.101 1.00 98.69 92 ILE A CA 1
ATOM 701 C C . ILE A 1 92 ? 3.832 6.023 -5.185 1.00 98.69 92 ILE A C 1
ATOM 703 O O . ILE A 1 92 ? 2.882 6.769 -4.963 1.00 98.69 92 ILE A O 1
ATOM 707 N N . GLY A 1 93 ? 4.403 5.913 -6.378 1.00 98.56 93 GLY A N 1
ATOM 708 C CA . GLY A 1 93 ? 3.971 6.626 -7.565 1.00 98.56 93 GLY A CA 1
ATOM 709 C C . GLY A 1 93 ? 2.681 6.091 -8.194 1.00 98.56 93 GLY A C 1
ATOM 710 O O . GLY A 1 93 ? 1.839 5.451 -7.562 1.00 98.56 93 GLY A O 1
ATOM 711 N N . ASP A 1 94 ? 2.527 6.371 -9.483 1.00 98.62 94 ASP A N 1
ATOM 712 C CA . ASP A 1 94 ? 1.305 6.099 -10.238 1.00 98.62 94 ASP A CA 1
ATOM 713 C C . ASP A 1 94 ? 1.366 4.791 -11.041 1.00 98.62 94 ASP A C 1
ATOM 715 O O . ASP A 1 94 ? 2.430 4.344 -11.472 1.00 98.62 94 ASP A O 1
ATOM 719 N N . ALA A 1 95 ? 0.194 4.255 -11.381 1.00 98.12 95 ALA A N 1
ATOM 720 C CA . ALA A 1 95 ? 0.006 3.225 -12.404 1.00 98.12 95 ALA A CA 1
ATOM 721 C C . ALA A 1 95 ? 0.774 1.907 -12.175 1.00 98.12 95 ALA A C 1
ATOM 723 O O . ALA A 1 95 ? 1.094 1.194 -13.131 1.00 98.12 95 ALA A O 1
ATOM 724 N N . ASN A 1 96 ? 1.057 1.562 -10.921 1.00 98.06 96 ASN A N 1
ATOM 725 C CA . ASN A 1 96 ? 1.691 0.301 -10.551 1.00 98.06 96 ASN A CA 1
ATOM 726 C C . ASN A 1 96 ? 0.679 -0.848 -10.437 1.00 98.06 96 ASN A C 1
ATOM 728 O O . ASN A 1 96 ? -0.526 -0.646 -10.247 1.00 98.06 96 ASN A O 1
ATOM 732 N N . GLN A 1 97 ? 1.195 -2.075 -10.496 1.00 97.81 97 GLN A N 1
ATOM 733 C CA . GLN A 1 97 ? 0.462 -3.277 -10.102 1.00 97.81 97 GLN A CA 1
ATOM 734 C C . GLN A 1 97 ? 1.115 -3.923 -8.883 1.00 97.81 97 GLN A C 1
ATOM 736 O O . GLN A 1 97 ? 2.308 -4.225 -8.897 1.00 97.81 97 GLN A O 1
ATOM 741 N N . PHE A 1 98 ? 0.305 -4.178 -7.864 1.00 98.19 98 PHE A N 1
ATOM 742 C CA . PHE A 1 98 ? 0.721 -4.759 -6.596 1.00 98.19 98 PHE A CA 1
ATOM 743 C C . PHE A 1 98 ? -0.089 -6.021 -6.307 1.00 98.19 98 PHE A C 1
ATOM 745 O O . PHE A 1 98 ? -1.314 -6.014 -6.446 1.00 98.19 98 PHE A O 1
ATOM 752 N N . GLY A 1 99 ? 0.578 -7.092 -5.888 1.00 94.25 99 GLY A N 1
ATOM 753 C CA . GLY A 1 99 ? -0.080 -8.334 -5.482 1.00 94.25 99 GLY A CA 1
ATOM 754 C C . GLY A 1 99 ? -0.221 -9.345 -6.621 1.00 94.25 99 GLY A C 1
ATOM 755 O O . GLY A 1 99 ? 0.746 -9.626 -7.300 1.00 94.25 99 GLY A O 1
ATOM 756 N N . ASP A 1 100 ? -1.394 -9.951 -6.816 1.00 88.75 100 ASP A N 1
ATOM 757 C CA . ASP A 1 100 ? -1.573 -11.149 -7.666 1.00 88.75 100 ASP A CA 1
ATOM 758 C C . ASP A 1 100 ? -0.741 -12.324 -7.121 1.00 88.75 100 ASP A C 1
ATOM 760 O O . ASP A 1 100 ? 0.314 -12.672 -7.637 1.00 88.75 100 ASP A O 1
ATOM 764 N N . GLY A 1 101 ? -1.167 -12.852 -5.967 1.00 90.00 101 GLY A N 1
ATOM 765 C CA . GLY A 1 101 ? -0.386 -13.783 -5.135 1.00 90.00 101 GLY A CA 1
ATOM 766 C C . GLY A 1 101 ? 0.123 -13.181 -3.817 1.00 90.00 101 GLY A C 1
ATOM 767 O O . GLY A 1 101 ? 0.846 -13.847 -3.083 1.00 90.00 101 GLY A O 1
ATOM 768 N N . GLY A 1 102 ? -0.287 -11.948 -3.501 1.00 91.69 102 GLY A N 1
ATOM 769 C CA . GLY A 1 102 ? 0.103 -11.215 -2.295 1.00 91.69 102 GLY A CA 1
ATOM 770 C C . GLY A 1 102 ? 1.335 -10.333 -2.502 1.00 91.69 102 GLY A C 1
ATOM 771 O O . GLY A 1 102 ? 2.136 -10.549 -3.411 1.00 91.69 102 GLY A O 1
ATOM 772 N N . LEU A 1 103 ? 1.454 -9.308 -1.662 1.00 97.50 103 LEU A N 1
ATOM 773 C CA . LEU A 1 103 ? 2.603 -8.407 -1.592 1.00 97.50 103 LEU A CA 1
ATOM 774 C C . LEU A 1 103 ? 2.700 -7.867 -0.171 1.00 97.50 103 LEU A C 1
ATOM 776 O O . LEU A 1 103 ? 1.685 -7.548 0.445 1.00 97.50 103 LEU A O 1
ATOM 780 N N . THR A 1 104 ? 3.918 -7.720 0.335 1.00 97.88 104 THR A N 1
ATOM 781 C CA . THR A 1 104 ? 4.171 -6.998 1.584 1.00 97.88 104 THR A CA 1
ATOM 782 C C . THR A 1 104 ? 5.200 -5.902 1.357 1.00 97.88 104 THR A C 1
ATOM 784 O O . THR A 1 104 ? 6.301 -6.185 0.902 1.00 97.88 104 THR A O 1
ATOM 787 N N . ILE A 1 105 ? 4.863 -4.666 1.714 1.00 97.94 105 ILE A N 1
ATOM 788 C CA . ILE A 1 105 ? 5.792 -3.534 1.772 1.00 97.94 105 ILE A CA 1
ATOM 789 C C . ILE A 1 105 ? 5.840 -3.058 3.221 1.00 97.94 105 ILE A C 1
ATOM 791 O O . ILE A 1 105 ? 4.794 -2.734 3.783 1.00 97.94 105 ILE A O 1
ATOM 795 N N . LYS A 1 106 ? 7.027 -3.037 3.835 1.00 97.19 106 LYS A N 1
ATOM 796 C CA . LYS A 1 106 ? 7.207 -2.598 5.223 1.00 97.19 106 LYS A CA 1
ATOM 797 C C . LYS A 1 106 ? 8.367 -1.628 5.382 1.00 97.19 106 LYS A C 1
ATOM 799 O O . LYS A 1 106 ? 9.524 -2.014 5.225 1.00 97.19 106 LYS A O 1
ATOM 804 N N . ALA A 1 107 ? 8.030 -0.408 5.786 1.00 95.69 107 ALA A N 1
ATOM 805 C CA . ALA A 1 107 ? 8.948 0.572 6.356 1.00 95.69 107 ALA A CA 1
ATOM 806 C C . ALA A 1 107 ? 8.709 0.604 7.875 1.00 95.69 107 ALA A C 1
ATOM 808 O O . ALA A 1 107 ? 8.047 1.496 8.398 1.00 95.69 107 ALA A O 1
ATOM 809 N N . ASN A 1 108 ? 9.144 -0.452 8.570 1.00 89.31 108 ASN A N 1
ATOM 810 C CA . ASN A 1 108 ? 8.794 -0.731 9.970 1.00 89.31 108 ASN A CA 1
ATOM 811 C C . ASN A 1 108 ? 9.964 -0.545 10.945 1.00 89.31 108 ASN A C 1
ATOM 813 O O . ASN A 1 108 ? 10.070 -1.239 11.957 1.00 89.31 108 ASN A O 1
ATOM 817 N N . THR A 1 109 ? 10.880 0.357 10.605 1.00 86.25 109 THR A N 1
ATOM 818 C CA . THR A 1 109 ? 11.909 0.836 11.529 1.00 86.25 109 THR A CA 1
ATOM 819 C C . THR A 1 109 ? 11.893 2.364 11.539 1.00 86.25 109 THR A C 1
ATOM 821 O O . THR A 1 109 ? 11.708 2.961 10.474 1.00 86.25 109 THR A O 1
ATOM 824 N N . PRO A 1 110 ? 12.093 3.022 12.696 1.00 85.50 110 PRO A N 1
ATOM 825 C CA . PRO A 1 110 ? 12.129 4.478 12.758 1.00 85.50 110 PRO A CA 1
ATOM 826 C C . PRO A 1 110 ? 13.117 5.078 11.752 1.00 85.50 110 PRO A C 1
ATOM 828 O O . PRO A 1 110 ? 14.275 4.659 11.679 1.00 85.50 110 PRO A O 1
ATOM 831 N N . GLY A 1 111 ? 12.648 6.046 10.966 1.00 84.94 111 GLY A N 1
ATOM 832 C CA . GLY A 1 111 ? 13.443 6.699 9.922 1.00 84.94 111 GLY A CA 1
ATOM 833 C C . GLY A 1 111 ? 13.625 5.880 8.641 1.00 84.94 111 GLY A C 1
ATOM 834 O O . GLY A 1 111 ? 14.360 6.317 7.757 1.00 84.94 111 GLY A O 1
ATOM 835 N N . SER A 1 112 ? 12.972 4.718 8.516 1.00 93.50 112 SER A N 1
ATOM 836 C CA . SER A 1 112 ? 12.996 3.964 7.262 1.00 93.50 112 SER A CA 1
ATOM 837 C C . SER A 1 112 ? 12.263 4.686 6.136 1.00 93.50 112 SER A C 1
ATOM 839 O O . SER A 1 112 ? 11.280 5.387 6.370 1.00 93.50 112 SER A O 1
ATOM 841 N N . SER A 1 113 ? 12.729 4.501 4.903 1.00 95.25 113 SER A N 1
ATOM 842 C CA . SER A 1 113 ? 12.126 5.088 3.711 1.00 95.25 113 SER A CA 1
ATOM 843 C C . SER A 1 113 ? 12.073 4.084 2.564 1.00 95.25 113 SER A C 1
ATOM 845 O O . SER A 1 113 ? 13.078 3.477 2.195 1.00 95.25 113 SER A O 1
ATOM 847 N N . ILE A 1 114 ? 10.895 3.918 1.971 1.00 97.50 114 ILE A N 1
ATOM 848 C CA . ILE A 1 114 ? 10.699 3.150 0.743 1.00 97.50 114 ILE A CA 1
ATOM 849 C C . ILE A 1 114 ? 10.072 4.074 -0.291 1.00 97.50 114 ILE A C 1
ATOM 851 O O . ILE A 1 114 ? 8.984 4.603 -0.087 1.00 97.50 114 ILE A O 1
ATOM 855 N N . THR A 1 115 ? 10.742 4.248 -1.425 1.00 97.62 115 THR A N 1
ATOM 856 C CA . THR A 1 115 ? 10.202 4.979 -2.574 1.00 97.62 115 THR A CA 1
ATOM 857 C C . THR A 1 115 ? 10.011 4.027 -3.742 1.00 97.62 115 THR A C 1
ATOM 859 O O . THR A 1 115 ? 10.944 3.340 -4.147 1.00 97.62 115 THR A O 1
ATOM 862 N N . ILE A 1 116 ? 8.811 4.006 -4.309 1.00 97.44 116 ILE A N 1
ATOM 863 C CA . ILE A 1 116 ? 8.447 3.224 -5.485 1.00 97.44 116 ILE A CA 1
ATOM 864 C C . ILE A 1 116 ? 7.967 4.185 -6.569 1.00 97.44 116 ILE A C 1
ATOM 866 O O . ILE A 1 116 ? 7.052 4.975 -6.353 1.00 97.44 116 ILE A O 1
ATOM 870 N N . GLY A 1 117 ? 8.587 4.120 -7.742 1.00 96.94 117 GLY A N 1
ATOM 871 C CA . GLY A 1 117 ? 8.254 4.946 -8.893 1.00 96.94 117 GLY A CA 1
ATOM 872 C C . GLY A 1 117 ? 6.950 4.539 -9.581 1.00 96.94 117 GLY A C 1
ATOM 873 O O . GLY A 1 117 ? 6.125 3.794 -9.056 1.00 96.94 117 GLY A O 1
ATOM 874 N N . ASN A 1 118 ? 6.770 5.047 -10.797 1.00 96.88 118 ASN A N 1
ATOM 875 C CA . ASN A 1 118 ? 5.553 4.823 -11.574 1.00 96.88 118 ASN A CA 1
ATOM 876 C C . ASN A 1 118 ? 5.661 3.566 -12.446 1.00 96.88 118 ASN A C 1
ATOM 878 O O . ASN A 1 118 ? 6.741 3.249 -12.947 1.00 96.88 118 ASN A O 1
ATOM 882 N N . GLY A 1 119 ? 4.525 2.935 -12.739 1.00 95.31 119 GLY A N 1
ATOM 883 C CA . GLY A 1 119 ? 4.409 1.944 -13.810 1.00 95.31 119 GLY A CA 1
ATOM 884 C C . GLY A 1 119 ? 5.267 0.696 -13.614 1.00 95.31 119 GLY A C 1
ATOM 885 O O . GLY A 1 119 ? 5.811 0.190 -14.594 1.00 95.31 119 GLY A O 1
ATOM 886 N N . GLY A 1 120 ? 5.434 0.237 -12.373 1.00 95.00 120 GLY A N 1
ATOM 887 C CA . GLY A 1 120 ? 6.104 -1.009 -11.999 1.00 95.00 120 GLY A CA 1
ATOM 888 C C . GLY A 1 120 ? 5.139 -2.162 -11.696 1.00 95.00 120 GLY A C 1
ATOM 889 O O . GLY A 1 120 ? 3.911 -2.004 -11.719 1.00 95.00 120 GLY A O 1
ATOM 890 N N . ARG A 1 121 ? 5.701 -3.346 -11.423 1.00 94.94 121 ARG A N 1
ATOM 891 C CA . ARG A 1 121 ? 4.951 -4.567 -11.069 1.00 94.94 121 ARG A CA 1
ATOM 892 C C . ARG A 1 121 ? 5.628 -5.324 -9.938 1.00 94.94 121 ARG A C 1
ATOM 894 O O . ARG A 1 121 ? 6.784 -5.711 -10.068 1.00 94.94 121 ARG A O 1
ATOM 901 N N . TYR A 1 122 ? 4.875 -5.597 -8.882 1.00 96.00 122 TYR A N 1
ATOM 902 C CA . TYR A 1 122 ? 5.371 -6.239 -7.665 1.00 96.00 122 TYR A CA 1
ATOM 903 C C . TYR A 1 122 ? 4.426 -7.374 -7.310 1.00 96.00 122 TYR A C 1
ATOM 905 O O . TYR A 1 122 ? 3.401 -7.148 -6.658 1.00 96.00 122 TYR A O 1
ATOM 913 N N . LEU A 1 123 ? 4.711 -8.558 -7.854 1.00 94.31 123 LEU A N 1
ATOM 914 C CA . LEU A 1 123 ? 3.728 -9.632 -7.950 1.00 94.31 123 LEU A CA 1
ATOM 915 C C . LEU A 1 123 ? 4.183 -10.954 -7.342 1.00 94.31 123 LEU A C 1
ATOM 917 O O . LEU A 1 123 ? 5.373 -11.170 -7.124 1.00 94.31 123 LEU A O 1
ATOM 921 N N . LEU A 1 124 ? 3.224 -11.868 -7.159 1.00 92.94 124 LEU A N 1
ATOM 922 C CA . LEU A 1 124 ? 3.459 -13.279 -6.833 1.00 92.94 124 LEU A CA 1
ATOM 923 C C . LEU A 1 124 ? 4.197 -13.498 -5.497 1.00 92.94 124 LEU A C 1
ATOM 925 O O . LEU A 1 124 ? 5.059 -14.372 -5.398 1.00 92.94 124 LEU A O 1
ATOM 929 N N . GLY A 1 125 ? 3.846 -12.726 -4.463 1.00 91.88 125 GLY A N 1
ATOM 930 C CA . GLY A 1 125 ? 4.349 -12.923 -3.099 1.00 91.88 125 GLY A CA 1
ATOM 931 C C . GLY A 1 125 ? 5.627 -12.154 -2.761 1.00 91.88 125 GLY A C 1
ATOM 932 O O . GLY A 1 125 ? 6.302 -12.508 -1.793 1.00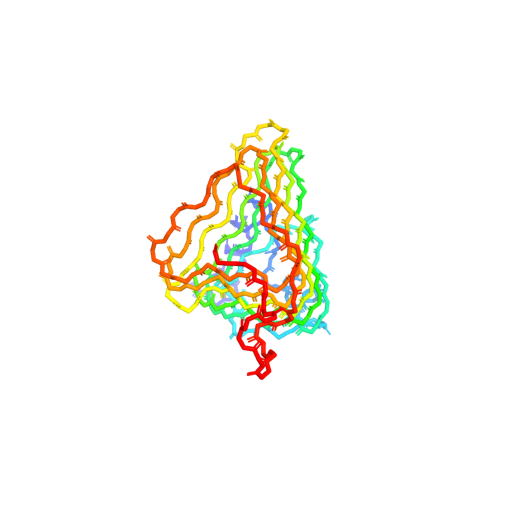 91.88 125 GLY A O 1
ATOM 933 N N . ALA A 1 126 ? 5.969 -11.122 -3.535 1.00 95.12 126 ALA A N 1
ATOM 934 C CA . ALA A 1 126 ? 7.121 -10.272 -3.260 1.00 95.12 126 ALA A CA 1
ATOM 935 C C . ALA A 1 126 ? 7.042 -9.619 -1.864 1.00 95.12 126 ALA A C 1
ATOM 937 O O . ALA A 1 126 ? 5.963 -9.342 -1.326 1.00 95.12 126 ALA A O 1
ATOM 938 N N . GLN A 1 127 ? 8.206 -9.352 -1.280 1.00 96.00 127 GLN A N 1
ATOM 939 C CA . GLN A 1 127 ? 8.346 -8.651 -0.009 1.00 96.00 127 GLN A CA 1
ATOM 940 C C . GLN A 1 127 ? 9.375 -7.537 -0.154 1.00 96.00 127 GLN A C 1
ATOM 942 O O . GLN A 1 127 ? 10.502 -7.788 -0.561 1.00 96.00 127 GLN A O 1
ATOM 947 N N . ILE A 1 128 ? 9.005 -6.313 0.198 1.00 95.44 128 ILE A N 1
ATOM 948 C CA . ILE A 1 128 ? 9.893 -5.152 0.209 1.00 95.44 128 ILE A CA 1
ATOM 949 C C . ILE A 1 128 ? 10.010 -4.719 1.669 1.00 95.44 128 ILE A C 1
ATOM 951 O O . ILE A 1 128 ? 9.076 -4.145 2.227 1.00 95.44 128 ILE A O 1
ATOM 955 N N . LEU A 1 129 ? 11.128 -5.061 2.307 1.00 90.94 129 LEU A N 1
ATOM 956 C CA . LEU A 1 129 ? 11.380 -4.858 3.735 1.00 90.94 129 LEU A CA 1
ATOM 957 C C . LEU A 1 129 ? 12.674 -4.064 3.861 1.00 90.94 129 LEU A C 1
ATOM 959 O O . LEU A 1 129 ? 13.725 -4.579 3.491 1.00 90.94 129 LEU A O 1
ATOM 963 N N . SER A 1 130 ? 12.641 -2.814 4.317 1.00 77.25 130 SER A N 1
ATOM 964 C CA . SER A 1 130 ? 13.854 -1.999 4.203 1.00 77.25 130 SER A CA 1
ATOM 965 C C . SER A 1 130 ? 13.934 -0.836 5.175 1.00 77.25 130 SER A C 1
ATOM 967 O O . SER A 1 130 ? 12.920 -0.273 5.585 1.00 77.25 130 SER A O 1
ATOM 969 N N . HIS A 1 131 ? 15.177 -0.465 5.492 1.00 80.69 131 HIS A N 1
ATOM 970 C CA . HIS A 1 131 ? 15.517 0.821 6.075 1.00 80.69 131 HIS A CA 1
ATOM 971 C C . HIS A 1 131 ? 15.606 1.916 5.000 1.00 80.69 131 HIS A C 1
ATOM 973 O O . HIS A 1 131 ? 15.119 3.017 5.216 1.00 80.69 131 HIS A O 1
ATOM 979 N N . SER A 1 132 ? 16.179 1.638 3.825 1.00 89.56 132 SER A N 1
ATOM 980 C CA . SER A 1 132 ? 16.194 2.588 2.703 1.00 89.56 132 SER A CA 1
ATOM 981 C C . SER A 1 132 ? 16.163 1.877 1.347 1.00 89.56 132 SER A C 1
ATOM 983 O O . SER A 1 132 ? 17.168 1.313 0.920 1.00 89.56 132 SER A O 1
ATOM 985 N N . THR A 1 133 ? 15.017 1.894 0.659 1.00 94.19 133 THR A N 1
ATOM 986 C CA . THR A 1 133 ? 14.841 1.284 -0.674 1.00 94.19 133 THR A CA 1
ATOM 987 C C . THR A 1 133 ? 14.270 2.285 -1.671 1.00 94.19 133 THR A C 1
ATOM 989 O O . THR A 1 133 ? 13.311 2.999 -1.379 1.00 94.19 133 THR A O 1
ATOM 992 N N . VAL A 1 134 ? 14.821 2.295 -2.885 1.00 95.06 134 VAL A N 1
ATOM 993 C CA . VAL A 1 134 ? 14.324 3.090 -4.012 1.00 95.06 134 VAL A CA 1
ATOM 994 C C . VAL A 1 134 ? 14.131 2.182 -5.218 1.00 95.06 134 VAL A C 1
ATOM 996 O O . VAL A 1 134 ? 15.094 1.693 -5.799 1.00 95.06 134 VAL A O 1
ATOM 999 N N . LEU A 1 135 ? 12.882 1.984 -5.624 1.00 94.81 135 LEU A N 1
ATOM 1000 C CA . LEU A 1 135 ? 12.513 1.234 -6.817 1.00 94.81 135 LEU A CA 1
ATOM 1001 C C . LEU A 1 135 ? 12.084 2.221 -7.895 1.00 94.81 135 LEU A C 1
ATOM 1003 O O . LEU A 1 135 ? 11.021 2.832 -7.812 1.00 94.81 135 LEU A O 1
ATOM 1007 N N . GLY A 1 136 ? 12.938 2.431 -8.892 1.00 93.62 136 GLY A N 1
ATOM 1008 C CA . GLY A 1 136 ? 12.709 3.402 -9.953 1.00 93.62 136 GLY A CA 1
ATOM 1009 C C . GLY A 1 136 ? 11.471 3.106 -10.803 1.00 93.62 136 GLY A C 1
ATOM 1010 O O . GLY A 1 136 ? 10.851 2.041 -10.725 1.00 93.62 136 GLY A O 1
ATOM 1011 N N . LYS A 1 137 ? 11.117 4.070 -11.660 1.00 92.69 137 LYS A N 1
ATOM 1012 C CA . LYS A 1 137 ? 10.049 3.915 -12.658 1.00 92.69 137 LYS A CA 1
ATOM 1013 C C . LYS A 1 137 ? 10.231 2.611 -13.438 1.00 92.69 137 LYS A C 1
ATOM 1015 O O . LYS A 1 137 ? 11.330 2.325 -13.908 1.00 92.69 137 LYS A O 1
ATOM 1020 N N . GLY A 1 138 ? 9.142 1.872 -13.616 1.00 90.81 138 GLY A N 1
ATOM 1021 C CA . GLY A 1 138 ? 9.134 0.668 -14.438 1.00 90.81 138 GLY A CA 1
ATOM 1022 C C . GLY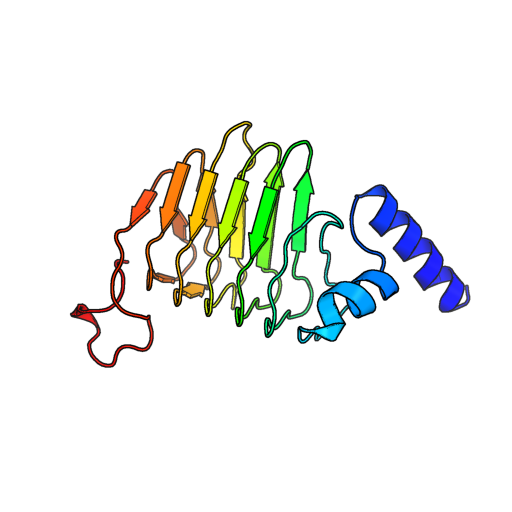 A 1 138 ? 9.732 -0.573 -13.787 1.00 90.81 138 GLY A C 1
ATOM 1023 O O . GLY A 1 138 ? 9.790 -1.598 -14.458 1.00 90.81 138 GLY A O 1
ATOM 1024 N N . SER A 1 139 ? 10.202 -0.494 -12.538 1.00 92.25 139 SER A N 1
ATOM 1025 C CA . SER A 1 139 ? 10.832 -1.630 -11.856 1.00 92.25 139 SER A CA 1
ATOM 1026 C C . SER A 1 139 ? 9.873 -2.809 -11.677 1.00 92.25 139 SER A C 1
ATOM 1028 O O . SER A 1 139 ? 8.644 -2.658 -11.611 1.00 92.25 139 SER A O 1
ATOM 1030 N N . GLN A 1 140 ? 10.446 -4.013 -11.668 1.00 91.81 140 GLN A N 1
ATOM 1031 C CA . GLN A 1 140 ? 9.690 -5.261 -11.683 1.00 91.81 140 GLN A CA 1
ATOM 1032 C C . GLN A 1 140 ? 10.269 -6.254 -10.679 1.00 91.81 140 GLN A C 1
ATOM 1034 O O . GLN A 1 140 ? 11.397 -6.695 -10.835 1.00 91.81 140 GLN A O 1
ATOM 1039 N N . ILE A 1 141 ? 9.466 -6.664 -9.697 1.00 92.69 141 ILE A N 1
ATOM 1040 C CA . ILE A 1 141 ? 9.812 -7.724 -8.743 1.00 92.69 141 ILE A CA 1
ATOM 1041 C C . ILE A 1 141 ? 8.717 -8.782 -8.828 1.00 92.69 141 ILE A C 1
ATOM 1043 O O . 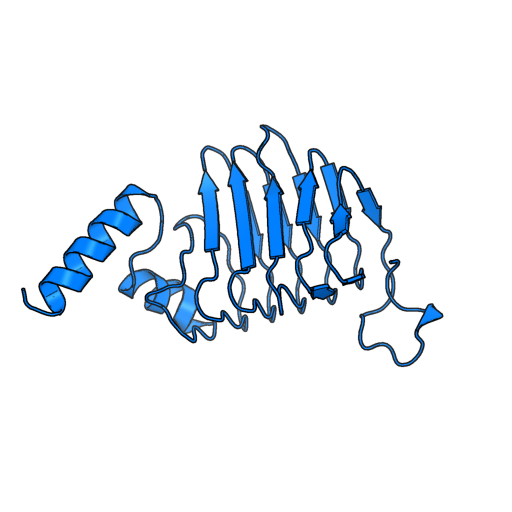ILE A 1 141 ? 7.569 -8.538 -8.456 1.00 92.69 141 ILE A O 1
ATOM 1047 N N . LEU A 1 142 ? 9.054 -9.949 -9.370 1.00 91.94 142 LEU A N 1
ATOM 1048 C CA . LEU A 1 142 ? 8.082 -10.985 -9.710 1.00 91.94 142 LEU A CA 1
ATOM 1049 C C . LEU A 1 142 ? 8.453 -12.300 -9.024 1.00 91.94 142 LEU A C 1
ATOM 1051 O O . LEU A 1 142 ? 9.494 -12.885 -9.314 1.00 91.94 142 LEU A O 1
ATOM 1055 N N . GLY A 1 143 ? 7.572 -12.785 -8.155 1.00 91.31 143 GLY A N 1
ATOM 1056 C CA . GLY A 1 143 ? 7.760 -14.019 -7.396 1.00 91.31 143 GLY A CA 1
ATOM 1057 C C . GLY A 1 143 ? 8.014 -13.758 -5.918 1.00 91.31 143 GLY A C 1
ATOM 1058 O O . GLY A 1 143 ? 8.028 -12.618 -5.455 1.00 91.31 143 GLY A O 1
ATOM 1059 N N . ALA A 1 144 ? 8.250 -14.841 -5.180 1.00 91.69 144 ALA A N 1
ATOM 1060 C CA . ALA A 1 144 ? 8.571 -14.816 -3.757 1.00 91.69 144 ALA A CA 1
ATOM 1061 C C . ALA A 1 144 ? 10.011 -14.318 -3.519 1.00 91.69 144 ALA A C 1
ATOM 1063 O O . ALA A 1 144 ? 10.892 -15.071 -3.106 1.00 91.69 144 ALA A O 1
ATOM 1064 N N . ILE A 1 145 ? 10.249 -13.049 -3.844 1.00 92.06 145 ILE A N 1
ATOM 1065 C CA . ILE A 1 145 ? 11.525 -12.347 -3.714 1.00 92.06 145 ILE A CA 1
ATOM 1066 C C . ILE A 1 145 ? 11.430 -11.394 -2.525 1.00 92.06 145 ILE A C 1
ATOM 1068 O O . ILE A 1 145 ? 10.467 -10.634 -2.415 1.00 92.06 145 ILE A O 1
ATOM 1072 N N . THR A 1 146 ? 12.450 -11.398 -1.669 1.00 92.75 146 THR A N 1
ATOM 1073 C CA . THR A 1 146 ? 12.636 -10.368 -0.643 1.00 92.75 146 THR A CA 1
ATOM 1074 C C . THR A 1 146 ? 13.627 -9.329 -1.147 1.00 92.75 146 THR A C 1
ATOM 1076 O O . THR A 1 146 ? 14.774 -9.651 -1.450 1.00 92.75 146 THR A O 1
ATOM 1079 N N . VAL A 1 147 ? 13.183 -8.079 -1.210 1.00 89.81 147 VAL A N 1
ATOM 1080 C CA . VAL A 1 147 ? 14.005 -6.911 -1.508 1.00 89.81 147 VAL A CA 1
ATOM 1081 C C . VAL A 1 147 ? 14.264 -6.153 -0.221 1.00 89.81 147 VAL A C 1
ATOM 1083 O O . VAL A 1 147 ? 13.331 -5.812 0.507 1.00 89.81 147 VAL A O 1
ATOM 1086 N N . GLN A 1 148 ? 15.542 -5.893 0.035 1.00 91.38 148 GLN A N 1
ATOM 1087 C CA . GLN A 1 148 ? 16.011 -5.201 1.221 1.00 91.38 148 GLN A CA 1
ATOM 1088 C C . GLN A 1 148 ? 17.149 -4.255 0.850 1.00 91.38 148 GLN A C 1
ATOM 1090 O O . GLN A 1 148 ? 18.110 -4.666 0.205 1.00 91.38 148 GLN A O 1
ATOM 1095 N N . ASP A 1 149 ? 17.000 -2.993 1.255 1.00 88.12 149 ASP A N 1
ATOM 1096 C CA . ASP A 1 149 ? 17.982 -1.913 1.099 1.00 88.12 149 ASP A CA 1
ATOM 1097 C C . ASP A 1 149 ? 18.537 -1.801 -0.333 1.00 88.12 149 ASP A C 1
ATOM 1099 O O . ASP A 1 149 ? 19.744 -1.768 -0.578 1.00 88.12 149 ASP A O 1
ATOM 1103 N N . CYS A 1 150 ? 17.615 -1.797 -1.300 1.00 88.81 150 CYS A N 1
ATOM 1104 C CA . CYS A 1 150 ? 17.914 -1.892 -2.724 1.00 88.81 150 CYS A CA 1
ATOM 1105 C C . CYS A 1 150 ? 17.655 -0.569 -3.448 1.00 88.81 150 CYS A C 1
ATOM 1107 O O . CYS A 1 150 ? 16.672 0.124 -3.182 1.00 88.81 150 CYS A O 1
ATOM 1109 N N . ILE A 1 151 ? 18.514 -0.249 -4.416 1.00 90.31 151 ILE A N 1
ATOM 1110 C CA . ILE A 1 151 ? 18.316 0.871 -5.334 1.00 90.31 151 ILE A CA 1
ATOM 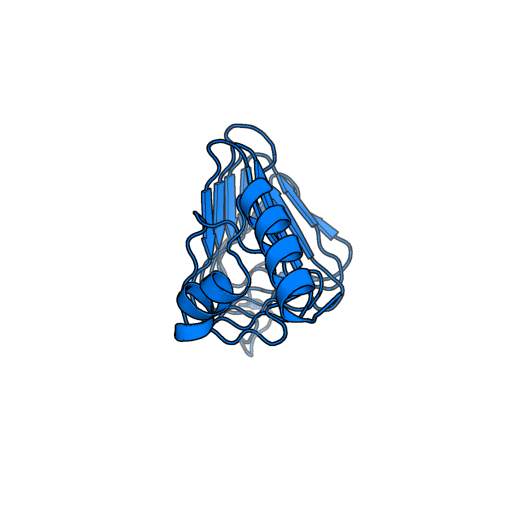1111 C C . ILE A 1 151 ? 18.252 0.316 -6.753 1.00 90.31 151 ILE A C 1
ATOM 1113 O O . ILE A 1 151 ? 19.262 -0.109 -7.312 1.00 90.31 151 ILE A O 1
ATOM 1117 N N . LEU A 1 152 ? 17.061 0.363 -7.340 1.00 88.00 152 LEU A N 1
ATOM 1118 C CA . LEU A 1 152 ? 16.817 0.075 -8.746 1.00 88.00 152 LEU A CA 1
ATOM 1119 C C . LEU A 1 152 ? 16.623 1.393 -9.492 1.00 88.00 152 LEU A C 1
ATOM 1121 O O . LEU A 1 152 ? 15.744 2.191 -9.162 1.00 88.00 152 LEU A O 1
ATOM 1125 N N . THR A 1 153 ? 17.452 1.641 -10.503 1.00 86.62 153 THR A N 1
ATOM 1126 C CA . THR A 1 153 ? 17.336 2.841 -11.335 1.00 86.62 153 THR A CA 1
ATOM 1127 C C . THR A 1 153 ? 16.064 2.814 -12.182 1.00 86.62 153 THR A C 1
ATOM 1129 O O . THR A 1 153 ? 15.425 1.783 -12.384 1.00 86.62 153 THR A O 1
ATOM 1132 N N . ALA A 1 154 ? 15.652 3.984 -12.667 1.00 85.25 154 ALA A N 1
ATOM 1133 C CA . ALA A 1 154 ? 14.495 4.088 -13.543 1.00 85.25 154 ALA A CA 1
ATOM 1134 C C . ALA A 1 154 ? 14.755 3.428 -14.908 1.00 85.25 154 ALA A C 1
ATOM 1136 O O . ALA A 1 154 ? 15.823 3.600 -15.492 1.00 85.25 154 ALA A O 1
ATOM 1137 N N . GLY A 1 155 ? 13.728 2.775 -15.450 1.00 81.94 155 GLY A N 1
ATOM 1138 C CA . GLY A 1 155 ? 13.631 2.414 -16.862 1.00 81.94 155 GLY A CA 1
ATOM 1139 C C . GLY A 1 155 ? 12.262 2.778 -17.438 1.00 81.94 155 GLY A C 1
ATOM 1140 O O . GLY A 1 155 ? 11.515 3.597 -16.885 1.00 81.94 155 GLY A O 1
ATOM 1141 N N . ALA A 1 156 ? 11.929 2.208 -18.592 1.00 80.12 156 ALA A N 1
ATOM 1142 C CA . ALA A 1 156 ? 10.612 2.367 -19.190 1.00 80.12 156 ALA A CA 1
ATOM 1143 C C . ALA A 1 156 ? 9.544 1.558 -18.438 1.00 80.12 156 ALA A C 1
ATOM 1145 O O . ALA A 1 156 ? 9.839 0.629 -17.693 1.00 80.12 156 ALA A O 1
ATOM 1146 N N . ASP A 1 157 ? 8.283 1.928 -18.660 1.00 79.88 157 ASP A N 1
ATOM 1147 C CA . ASP A 1 157 ? 7.105 1.251 -18.106 1.00 79.88 157 ASP A CA 1
ATOM 1148 C C . ASP A 1 157 ? 7.110 -0.258 -18.420 1.00 79.88 157 ASP A C 1
ATOM 1150 O O . ASP A 1 157 ? 7.547 -0.660 -19.501 1.00 79.88 157 ASP A O 1
ATOM 1154 N N . TYR A 1 158 ? 6.577 -1.089 -17.516 1.00 74.88 158 TYR A N 1
ATOM 1155 C CA . TYR A 1 158 ? 6.547 -2.549 -17.697 1.00 74.88 158 TYR A CA 1
ATOM 1156 C C . TYR A 1 158 ? 5.821 -3.008 -18.977 1.00 74.88 158 TYR A C 1
ATOM 1158 O O . TYR A 1 158 ? 6.007 -4.140 -19.424 1.00 74.88 158 TYR A O 1
ATOM 1166 N N . ARG A 1 159 ? 4.964 -2.157 -19.559 1.00 82.31 159 ARG A N 1
ATOM 1167 C CA . ARG A 1 159 ? 4.221 -2.413 -20.802 1.00 82.31 159 ARG A CA 1
ATOM 1168 C C . ARG A 1 159 ? 5.014 -2.055 -22.056 1.00 82.31 159 ARG A C 1
ATOM 1170 O O . ARG A 1 159 ? 4.474 -2.215 -23.148 1.00 82.31 159 ARG A O 1
ATOM 1177 N N . ASN A 1 160 ? 6.245 -1.545 -21.936 1.00 81.88 160 ASN A N 1
ATOM 1178 C CA . ASN A 1 160 ? 7.061 -1.207 -23.102 1.00 81.88 160 ASN A CA 1
ATOM 1179 C C . ASN A 1 160 ? 7.201 -2.449 -24.008 1.00 81.88 160 ASN A C 1
ATOM 1181 O O . ASN A 1 160 ? 7.524 -3.527 -23.495 1.00 81.88 160 ASN A O 1
ATOM 1185 N N . PRO A 1 161 ? 6.927 -2.343 -25.322 1.00 83.00 161 PRO A N 1
ATOM 1186 C CA . PRO A 1 161 ? 7.075 -3.469 -26.239 1.00 83.00 161 PRO A CA 1
ATOM 1187 C C . PRO A 1 161 ? 8.500 -4.034 -26.262 1.00 83.00 161 PRO A C 1
ATOM 1189 O O . PRO A 1 161 ? 8.649 -5.245 -26.401 1.00 83.00 161 PRO A O 1
ATOM 1192 N N . ASP A 1 162 ? 9.517 -3.190 -26.072 1.00 83.38 162 ASP A N 1
ATOM 1193 C CA . ASP A 1 162 ? 10.912 -3.605 -25.960 1.00 83.38 162 ASP A CA 1
ATOM 1194 C C . ASP A 1 162 ? 11.242 -3.973 -24.497 1.00 83.38 162 ASP A C 1
ATOM 1196 O O . ASP A 1 162 ? 11.184 -3.101 -23.619 1.00 83.38 162 ASP A O 1
ATOM 1200 N N . PRO A 1 163 ? 11.539 -5.252 -24.195 1.00 78.31 163 PRO A N 1
ATOM 1201 C CA . PRO A 1 163 ? 11.840 -5.692 -22.838 1.00 78.31 163 PRO A CA 1
ATOM 1202 C C . PRO A 1 163 ? 13.146 -5.114 -22.287 1.00 78.31 163 PRO A C 1
ATOM 1204 O O . PRO A 1 163 ? 13.213 -4.901 -21.078 1.00 78.31 163 PRO A O 1
ATOM 1207 N N . ASP A 1 164 ? 14.129 -4.803 -23.136 1.00 80.69 164 ASP A N 1
ATOM 1208 C CA . ASP A 1 164 ? 15.447 -4.320 -22.700 1.00 80.69 164 ASP A CA 1
ATOM 1209 C C . ASP A 1 164 ? 15.389 -2.870 -22.203 1.00 80.69 164 ASP A C 1
ATOM 1211 O O . ASP A 1 164 ? 16.259 -2.410 -21.465 1.00 80.69 164 ASP A O 1
ATOM 1215 N N . LEU A 1 165 ? 14.335 -2.143 -22.583 1.00 79.62 165 LEU A N 1
ATOM 1216 C CA . LEU A 1 165 ? 14.092 -0.772 -22.144 1.00 79.62 165 LEU A CA 1
ATOM 1217 C C . LEU A 1 165 ? 13.265 -0.688 -20.862 1.00 79.62 165 LEU A C 1
ATOM 1219 O O . LEU A 1 165 ? 13.161 0.404 -20.299 1.00 79.62 165 LEU A O 1
ATOM 1223 N N . ARG A 1 166 ? 12.631 -1.781 -20.415 1.00 80.88 166 ARG A N 1
ATOM 1224 C CA . ARG A 1 166 ? 11.828 -1.791 -19.180 1.00 80.88 166 ARG A CA 1
ATOM 1225 C C . ARG A 1 166 ? 12.721 -1.535 -17.963 1.00 80.88 166 ARG A C 1
ATOM 1227 O O . ARG A 1 166 ? 13.935 -1.703 -18.022 1.00 80.88 166 ARG A O 1
ATOM 1234 N N . GLY A 1 167 ? 12.121 -1.095 -16.858 1.00 71.81 167 GLY A N 1
ATOM 1235 C CA . GLY A 1 167 ? 12.838 -0.965 -15.590 1.00 71.81 167 GLY A CA 1
ATOM 1236 C C . GLY A 1 167 ? 13.525 -2.266 -15.179 1.00 71.81 167 GLY A C 1
ATOM 1237 O O . GLY A 1 167 ? 13.053 -3.360 -15.497 1.00 71.81 167 GLY A O 1
ATOM 1238 N N . VAL A 1 168 ? 14.652 -2.106 -14.486 1.00 69.50 168 VAL A N 1
ATOM 1239 C CA . VAL A 1 168 ? 15.510 -3.194 -14.001 1.00 69.50 168 VAL A CA 1
ATOM 1240 C C . VAL A 1 168 ? 14.753 -4.180 -13.097 1.00 69.50 168 VAL A C 1
ATOM 1242 O O . VAL A 1 168 ? 13.795 -3.801 -12.411 1.00 69.50 168 VAL A O 1
ATOM 1245 N N . PHE A 1 169 ? 15.200 -5.439 -13.161 1.00 58.12 169 PHE A N 1
ATOM 1246 C CA . PHE A 1 169 ? 14.720 -6.599 -12.403 1.00 58.12 169 PHE A CA 1
ATOM 1247 C C . PHE A 1 169 ? 15.465 -6.756 -11.075 1.00 58.12 169 PHE A C 1
ATOM 1249 O O . PHE A 1 169 ? 16.690 -6.491 -11.068 1.00 58.12 169 PHE A O 1
#